Protein AF-A0A815SN11-F1 (afdb_monomer_lite)

pLDDT: mean 91.35, std 5.0, range [61.31, 97.56]

Structure (mmCIF, N/CA/C/O backbone):
data_AF-A0A815SN11-F1
#
_entry.id   AF-A0A815SN11-F1
#
loop_
_atom_site.group_PDB
_atom_site.id
_atom_site.type_symbol
_atom_site.label_atom_id
_atom_site.label_alt_id
_atom_site.label_comp_id
_atom_site.label_asym_id
_atom_site.label_entity_id
_atom_site.label_seq_id
_atom_site.pdbx_PDB_ins_code
_atom_site.Cartn_x
_atom_site.Cartn_y
_atom_site.Cartn_z
_atom_site.occupancy
_atom_site.B_iso_or_equiv
_atom_site.auth_seq_id
_atom_site.auth_comp_id
_atom_site.auth_asym_id
_atom_site.auth_atom_id
_atom_site.pdbx_PDB_model_num
ATOM 1 N N . MET A 1 1 ? 14.921 6.149 -3.930 1.00 61.31 1 MET A N 1
ATOM 2 C CA . MET A 1 1 ? 14.684 6.268 -5.386 1.00 61.31 1 MET A CA 1
ATOM 3 C C . MET A 1 1 ? 13.530 5.362 -5.763 1.00 61.31 1 MET A C 1
ATOM 5 O O . MET A 1 1 ? 13.375 4.320 -5.143 1.00 61.31 1 MET A O 1
ATOM 9 N N . CYS A 1 2 ? 12.706 5.766 -6.726 1.00 73.62 2 CYS A N 1
ATOM 10 C CA . CYS A 1 2 ? 11.735 4.846 -7.313 1.00 73.62 2 CYS A CA 1
ATOM 11 C C . CYS A 1 2 ? 12.472 3.738 -8.079 1.00 73.62 2 CYS A C 1
ATOM 13 O O . CYS A 1 2 ? 13.534 4.013 -8.634 1.00 73.62 2 CYS A O 1
ATOM 15 N N . HIS A 1 3 ? 11.916 2.523 -8.131 1.00 83.88 3 HIS A N 1
ATOM 16 C CA . HIS A 1 3 ? 12.517 1.428 -8.898 1.00 83.88 3 HIS A CA 1
ATOM 17 C C . HIS A 1 3 ? 12.772 1.829 -10.357 1.00 83.88 3 HIS A C 1
ATOM 19 O O . HIS A 1 3 ? 11.908 2.496 -10.947 1.00 83.88 3 HIS A O 1
ATOM 25 N N . PRO A 1 4 ? 13.925 1.427 -10.926 1.00 87.62 4 PRO A N 1
ATOM 26 C CA . PRO A 1 4 ? 14.211 1.624 -12.340 1.00 87.62 4 PRO A CA 1
ATOM 27 C C . PRO A 1 4 ? 13.207 0.844 -13.201 1.00 87.62 4 PRO A C 1
ATOM 29 O O . PRO A 1 4 ? 12.687 -0.193 -12.783 1.00 87.62 4 PRO A O 1
ATOM 32 N N . GLY A 1 5 ? 12.920 1.355 -14.401 1.00 86.81 5 GLY A N 1
ATOM 33 C CA . GLY A 1 5 ? 11.915 0.795 -15.312 1.00 86.81 5 GLY A CA 1
ATOM 34 C C . GLY A 1 5 ? 10.678 1.682 -15.490 1.00 86.81 5 GLY A C 1
ATOM 35 O O . GLY A 1 5 ? 10.538 2.729 -14.860 1.00 86.81 5 GLY A O 1
ATOM 36 N N . GLY A 1 6 ? 9.787 1.303 -16.415 1.00 82.50 6 GLY A N 1
ATOM 37 C CA . GLY A 1 6 ? 8.587 2.094 -16.737 1.00 82.50 6 GLY A CA 1
ATOM 38 C C . GLY A 1 6 ? 8.893 3.525 -17.207 1.00 82.50 6 GLY A C 1
ATOM 39 O O . GLY A 1 6 ? 8.147 4.444 -16.886 1.00 82.50 6 GLY A O 1
ATOM 40 N N . GLY A 1 7 ? 10.023 3.725 -17.896 1.00 85.06 7 GLY A N 1
ATOM 41 C CA . GLY A 1 7 ? 10.515 5.042 -18.323 1.00 85.06 7 GLY A CA 1
ATOM 42 C C . GLY A 1 7 ? 11.414 5.761 -17.308 1.00 85.06 7 GLY A C 1
ATOM 43 O O . GLY A 1 7 ? 11.878 6.863 -17.585 1.00 85.06 7 GLY A O 1
ATOM 44 N N . ARG A 1 8 ? 11.688 5.162 -16.140 1.00 89.44 8 ARG A N 1
ATOM 45 C CA . ARG A 1 8 ? 12.623 5.707 -15.143 1.00 89.44 8 ARG A CA 1
ATOM 46 C C . ARG A 1 8 ? 14.049 5.241 -15.414 1.00 89.44 8 ARG A C 1
ATOM 48 O O . ARG A 1 8 ? 14.280 4.045 -15.591 1.00 89.44 8 ARG A O 1
ATOM 55 N N . ASN A 1 9 ? 14.984 6.189 -15.373 1.00 91.94 9 ASN A N 1
ATOM 56 C CA . ASN A 1 9 ? 16.413 5.930 -15.531 1.00 91.94 9 ASN A CA 1
ATOM 57 C C . ASN A 1 9 ? 16.969 5.116 -14.359 1.00 91.94 9 ASN A C 1
ATOM 59 O O . ASN A 1 9 ? 16.589 5.335 -13.206 1.00 91.94 9 ASN A O 1
ATOM 63 N N . ASP A 1 10 ? 17.901 4.219 -14.665 1.00 92.00 10 ASP A N 1
ATOM 64 C CA . ASP A 1 10 ? 18.702 3.524 -13.662 1.00 92.00 10 ASP A CA 1
ATOM 65 C C . ASP A 1 10 ? 19.986 4.308 -13.339 1.00 92.00 10 ASP A C 1
ATOM 67 O O . ASP A 1 10 ? 20.438 5.163 -14.106 1.00 92.00 10 ASP A O 1
ATOM 71 N N . ILE A 1 11 ? 20.573 4.022 -12.181 1.00 92.25 11 ILE A N 1
ATOM 72 C CA . ILE A 1 11 ? 21.852 4.581 -11.747 1.00 92.25 11 ILE A CA 1
ATOM 73 C C . ILE A 1 11 ? 22.997 3.791 -12.395 1.00 92.25 11 ILE A C 1
ATOM 75 O O . ILE A 1 11 ? 22.921 2.574 -12.532 1.00 92.25 11 ILE A O 1
ATOM 79 N N . SER A 1 12 ? 24.104 4.455 -12.734 1.00 94.62 12 SER A N 1
ATOM 80 C CA . SER A 1 12 ? 25.305 3.755 -13.210 1.00 94.62 12 SER A CA 1
ATOM 81 C C . SER A 1 12 ? 25.903 2.817 -12.150 1.00 94.62 12 SER A C 1
ATOM 83 O O . SER A 1 12 ? 25.999 3.169 -10.971 1.00 94.62 12 SER A O 1
ATOM 85 N N . GLU A 1 13 ? 26.407 1.657 -12.579 1.00 94.69 13 GLU A N 1
ATOM 86 C CA . GLU A 1 13 ? 27.058 0.674 -11.694 1.00 94.69 13 GLU A CA 1
ATOM 87 C C . GLU A 1 13 ? 28.253 1.257 -10.927 1.00 94.69 13 GLU A C 1
ATOM 89 O O . GLU A 1 13 ? 28.484 0.936 -9.759 1.00 94.69 13 GLU A O 1
ATOM 94 N N . ARG A 1 14 ? 28.981 2.197 -11.551 1.00 97.38 14 ARG A N 1
ATOM 95 C CA . ARG A 1 14 ? 30.099 2.899 -10.910 1.00 97.38 14 ARG A CA 1
ATOM 96 C C . ARG A 1 14 ? 29.652 3.640 -9.650 1.00 97.38 14 ARG A C 1
ATOM 98 O O . ARG A 1 14 ? 30.372 3.602 -8.657 1.00 97.38 14 ARG A O 1
ATOM 105 N N . LEU A 1 15 ? 28.492 4.298 -9.690 1.00 95.50 15 LEU A N 1
ATOM 106 C CA . LEU A 1 15 ? 27.946 5.014 -8.539 1.00 95.50 15 LEU A CA 1
ATOM 107 C C . LEU A 1 15 ? 27.315 4.045 -7.530 1.00 95.50 15 LEU A C 1
ATOM 109 O O . LEU A 1 15 ? 27.523 4.220 -6.332 1.00 95.50 15 LEU A O 1
ATOM 113 N N . LYS A 1 16 ? 26.615 2.998 -7.997 1.00 94.00 16 LYS A N 1
ATOM 114 C CA . LYS A 1 16 ? 25.972 1.994 -7.127 1.00 94.00 16 LYS A CA 1
ATOM 115 C C . LYS A 1 16 ? 26.952 1.349 -6.141 1.00 94.00 16 LYS A C 1
ATOM 117 O O . LYS A 1 16 ? 26.598 1.183 -4.981 1.00 94.00 16 LYS A O 1
ATOM 122 N N . ARG A 1 17 ? 28.199 1.078 -6.551 1.00 96.12 17 ARG A N 1
ATOM 123 C CA . ARG A 1 17 ? 29.244 0.490 -5.683 1.00 96.12 17 ARG A CA 1
ATOM 124 C C . ARG A 1 17 ? 29.547 1.304 -4.413 1.00 96.12 17 ARG A C 1
ATOM 126 O O . ARG A 1 17 ? 30.058 0.746 -3.450 1.00 96.12 17 ARG A O 1
ATOM 133 N N . HIS A 1 18 ? 29.271 2.608 -4.406 1.00 97.56 18 HIS A N 1
ATOM 134 C CA . HIS A 1 18 ? 29.556 3.482 -3.264 1.00 97.56 18 HIS A CA 1
ATOM 135 C C . HIS A 1 18 ? 28.422 3.544 -2.230 1.00 97.56 18 HIS A C 1
ATOM 137 O O . HIS A 1 18 ? 28.605 4.156 -1.180 1.00 97.56 18 HIS A O 1
ATOM 143 N N . PHE A 1 19 ? 27.267 2.927 -2.500 1.00 95.44 19 PHE A N 1
ATOM 144 C CA . PHE A 1 19 ? 26.090 3.005 -1.636 1.00 95.44 19 PHE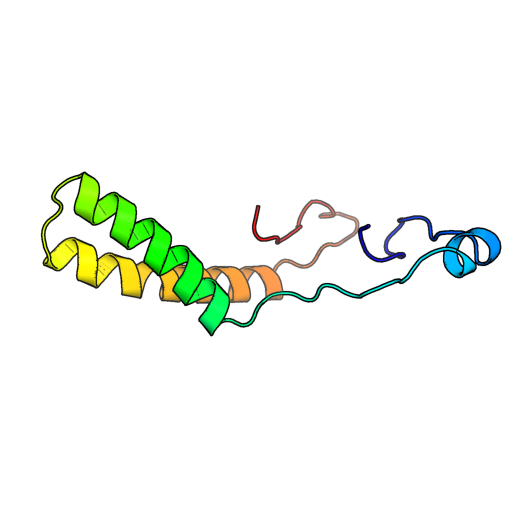 A CA 1
ATOM 145 C C . PHE A 1 19 ? 25.546 1.625 -1.284 1.00 95.44 19 PHE A C 1
ATOM 147 O O . PHE A 1 19 ? 25.621 0.681 -2.067 1.00 95.44 19 PHE A O 1
ATOM 154 N N . PHE A 1 20 ? 24.919 1.533 -0.112 1.00 95.06 20 PHE A N 1
ATOM 155 C CA . PHE A 1 20 ? 24.106 0.380 0.243 1.00 95.06 20 PHE A CA 1
ATOM 156 C C . PHE A 1 20 ? 22.690 0.566 -0.304 1.00 95.06 20 PHE A C 1
ATOM 158 O O . PHE A 1 20 ? 21.989 1.513 0.058 1.00 95.06 20 PHE A O 1
ATOM 165 N N . ILE A 1 21 ? 22.281 -0.321 -1.209 1.00 92.38 21 ILE A N 1
ATOM 166 C CA . ILE A 1 21 ? 20.999 -0.228 -1.907 1.00 92.38 21 ILE A CA 1
ATOM 167 C C . ILE A 1 21 ? 20.031 -1.226 -1.283 1.00 92.38 21 ILE A C 1
ATOM 169 O O . ILE A 1 21 ? 20.256 -2.433 -1.320 1.00 92.38 21 ILE A O 1
ATOM 173 N N . LEU A 1 22 ? 18.930 -0.710 -0.740 1.00 92.94 22 LEU A N 1
ATOM 174 C CA . LEU A 1 22 ? 17.846 -1.500 -0.168 1.00 92.94 22 LEU A CA 1
ATOM 175 C C . LEU A 1 22 ? 16.546 -1.274 -0.932 1.00 92.94 22 LEU A C 1
ATOM 177 O O . LEU A 1 22 ? 16.229 -0.156 -1.342 1.00 92.94 22 LEU A O 1
ATOM 181 N N . ASN A 1 23 ? 15.767 -2.345 -1.069 1.00 91.19 23 ASN A N 1
ATOM 182 C CA . ASN A 1 23 ? 14.416 -2.273 -1.598 1.00 91.19 23 ASN A CA 1
ATOM 183 C C . ASN A 1 23 ? 13.419 -1.992 -0.464 1.00 91.19 23 ASN A C 1
ATOM 185 O O . ASN A 1 23 ? 13.364 -2.741 0.507 1.00 91.19 23 ASN A O 1
ATOM 189 N N . CYS A 1 24 ? 12.604 -0.948 -0.614 1.00 89.06 24 CYS A N 1
ATOM 190 C CA . CYS A 1 24 ? 11.486 -0.674 0.281 1.00 89.06 24 CYS A CA 1
ATOM 191 C C . CYS A 1 24 ? 10.189 -1.153 -0.378 1.00 89.06 24 CYS A C 1
ATOM 193 O O . CYS A 1 24 ? 9.691 -0.539 -1.325 1.00 89.06 24 CYS A O 1
ATOM 195 N N . THR A 1 25 ? 9.668 -2.282 0.096 1.00 88.06 25 THR A N 1
ATOM 196 C CA . THR A 1 25 ? 8.399 -2.841 -0.375 1.00 88.06 25 THR A CA 1
ATOM 197 C C . THR A 1 25 ? 7.216 -2.180 0.320 1.00 88.06 25 THR A C 1
ATOM 199 O O . THR A 1 25 ? 7.352 -1.553 1.369 1.00 88.06 25 THR A O 1
ATOM 202 N N . LEU A 1 26 ? 6.023 -2.354 -0.251 1.00 87.06 26 LEU A N 1
ATOM 203 C CA . LEU A 1 26 ? 4.796 -1.925 0.412 1.00 87.06 26 LEU A CA 1
ATOM 204 C C . LEU A 1 26 ? 4.656 -2.612 1.787 1.00 87.06 26 LEU A C 1
ATOM 206 O O . LEU A 1 26 ? 4.987 -3.796 1.905 1.00 87.06 26 LEU A O 1
ATOM 210 N N . PRO A 1 27 ? 4.166 -1.890 2.810 1.00 91.31 27 PRO A N 1
ATOM 211 C CA . PRO A 1 27 ? 3.910 -2.459 4.128 1.00 91.31 27 PRO A CA 1
ATOM 212 C C . PRO A 1 27 ? 2.806 -3.520 4.071 1.00 91.31 27 PRO A C 1
ATOM 214 O O . PRO A 1 27 ? 1.971 -3.536 3.163 1.00 91.31 27 PRO A O 1
ATOM 217 N N . SER A 1 28 ? 2.787 -4.403 5.070 1.00 93.94 28 SER A N 1
ATOM 218 C CA . SER A 1 28 ? 1.733 -5.407 5.202 1.00 93.94 28 SER A CA 1
ATOM 219 C C . SER A 1 28 ? 0.373 -4.752 5.456 1.00 93.94 28 SER A C 1
ATOM 221 O O . SER A 1 28 ? 0.282 -3.664 6.026 1.00 93.94 28 SER A O 1
ATOM 223 N N . ASN A 1 29 ? -0.704 -5.445 5.083 1.00 93.06 29 ASN A N 1
ATOM 224 C CA . ASN A 1 29 ? -2.074 -4.979 5.318 1.00 93.06 29 ASN A CA 1
ATOM 225 C C . ASN A 1 29 ? -2.328 -4.628 6.789 1.00 93.06 29 ASN A C 1
ATOM 227 O O . ASN A 1 29 ? -2.932 -3.602 7.076 1.00 93.06 29 ASN A O 1
ATOM 231 N N . ASN A 1 30 ? -1.804 -5.443 7.706 1.00 93.88 30 ASN A N 1
ATOM 232 C CA . ASN A 1 30 ? -1.950 -5.226 9.143 1.00 93.88 30 ASN A CA 1
ATOM 233 C C . ASN A 1 30 ? -1.205 -3.969 9.599 1.00 93.88 30 ASN A C 1
ATOM 235 O O . ASN A 1 30 ? -1.720 -3.223 10.423 1.00 93.88 30 ASN A O 1
ATOM 239 N N . ALA A 1 31 ? -0.012 -3.712 9.052 1.00 94.06 31 ALA A N 1
ATOM 240 C CA . ALA A 1 31 ? 0.736 -2.499 9.361 1.00 94.06 31 ALA A CA 1
ATOM 241 C C . ALA A 1 31 ? 0.006 -1.250 8.848 1.00 94.06 31 ALA A C 1
ATOM 243 O O . ALA A 1 31 ? -0.085 -0.263 9.570 1.00 94.06 31 ALA A O 1
ATOM 244 N N . VAL A 1 32 ? -0.561 -1.308 7.638 1.00 93.75 32 VAL A N 1
ATOM 245 C CA . VAL A 1 32 ? -1.381 -0.222 7.077 1.00 93.75 32 VAL A CA 1
ATOM 246 C C . VAL A 1 32 ? -2.595 0.053 7.965 1.00 93.75 32 VAL A C 1
ATOM 248 O O . VAL A 1 32 ? -2.783 1.190 8.396 1.00 93.75 32 VAL A O 1
ATOM 251 N N . ASP A 1 33 ? -3.373 -0.983 8.289 1.00 94.25 33 ASP A N 1
ATOM 252 C CA . ASP A 1 33 ? -4.561 -0.857 9.139 1.00 94.25 33 ASP A CA 1
ATOM 253 C C . ASP A 1 33 ? -4.196 -0.299 10.518 1.00 94.25 33 ASP A C 1
ATOM 255 O O . ASP A 1 33 ? -4.874 0.601 11.011 1.00 94.25 33 ASP A O 1
ATOM 259 N N . HIS A 1 34 ? -3.092 -0.760 11.110 1.00 94.31 34 HIS A N 1
ATOM 260 C CA . HIS A 1 34 ? -2.606 -0.259 12.390 1.00 94.31 34 HIS A CA 1
ATOM 261 C C . HIS A 1 34 ? -2.222 1.225 12.320 1.00 94.31 34 HIS A C 1
ATOM 263 O O . HIS A 1 34 ? -2.693 2.006 13.141 1.00 94.31 34 HIS A O 1
ATOM 269 N N . ILE A 1 35 ? -1.409 1.636 11.337 1.00 94.50 35 ILE A N 1
ATOM 270 C CA . ILE A 1 35 ? -0.956 3.031 11.187 1.00 94.50 35 ILE A CA 1
ATOM 271 C C . ILE A 1 35 ? -2.157 3.975 11.077 1.00 94.50 35 ILE A C 1
ATOM 273 O O . ILE A 1 35 ? -2.256 4.945 11.832 1.00 94.50 35 ILE A O 1
ATOM 277 N N . PHE A 1 36 ? -3.096 3.675 10.176 1.00 94.19 36 PHE A N 1
ATOM 278 C CA . PHE A 1 36 ? -4.271 4.522 9.986 1.00 94.19 36 PHE A CA 1
ATOM 279 C C . PHE A 1 36 ? -5.227 4.471 11.182 1.00 94.19 36 PHE A C 1
ATOM 281 O O . PHE A 1 36 ? -5.799 5.502 11.533 1.00 94.19 36 PHE A O 1
ATOM 288 N N . SER A 1 37 ? -5.352 3.326 11.862 1.00 93.19 37 SER A N 1
ATOM 289 C CA . SER A 1 37 ? -6.185 3.219 13.068 1.00 93.19 37 SER A CA 1
ATOM 290 C C . SER A 1 37 ? -5.614 4.024 14.227 1.00 93.19 37 SER A C 1
ATOM 292 O O . SER A 1 37 ? -6.369 4.710 14.912 1.00 93.19 37 SER A O 1
ATOM 294 N N . SER A 1 38 ? -4.294 4.003 14.433 1.00 93.50 38 SER A N 1
ATOM 295 C CA . SER A 1 38 ? -3.640 4.821 15.459 1.00 93.50 38 SER A CA 1
ATOM 296 C C . SER A 1 38 ? -3.871 6.313 15.221 1.00 93.50 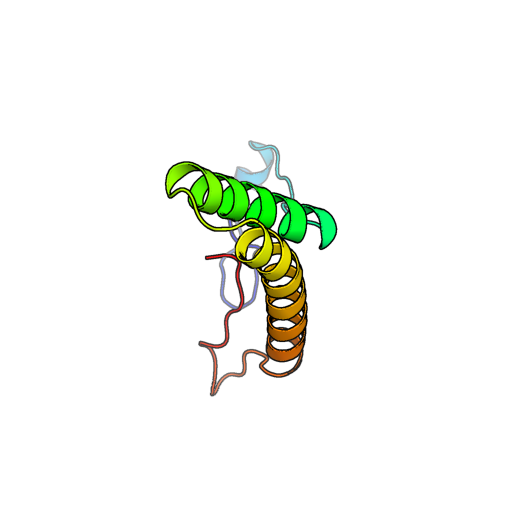38 SER A C 1
ATOM 298 O O . SER A 1 38 ? -4.237 7.029 16.152 1.00 93.50 38 SER A O 1
ATOM 300 N N . ILE A 1 39 ? -3.719 6.773 13.975 1.00 93.88 39 ILE A N 1
ATOM 301 C CA . ILE A 1 39 ? -3.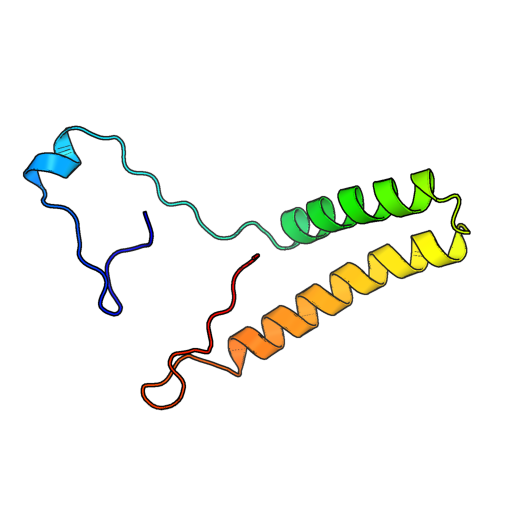950 8.176 13.605 1.00 93.88 39 ILE A CA 1
ATOM 302 C C . ILE A 1 39 ? -5.420 8.554 13.821 1.00 93.88 39 ILE A C 1
ATOM 304 O O . ILE A 1 39 ? -5.719 9.583 14.426 1.00 93.88 39 ILE A O 1
ATOM 308 N N . ALA A 1 40 ? -6.349 7.718 13.357 1.00 93.12 40 ALA A N 1
ATOM 309 C CA . ALA A 1 40 ? -7.769 8.015 13.460 1.00 93.12 40 ALA A CA 1
ATOM 310 C C . ALA A 1 40 ? -8.252 8.024 14.920 1.00 93.12 40 ALA A C 1
ATOM 312 O O . ALA A 1 40 ? -8.956 8.949 15.318 1.00 93.12 40 ALA A O 1
ATOM 313 N N . LYS A 1 41 ? -7.804 7.069 15.747 1.00 90.75 41 LYS A N 1
ATOM 314 C CA . LYS A 1 41 ? -8.087 7.054 17.192 1.00 90.75 41 LYS A CA 1
ATOM 315 C C . LYS A 1 41 ? -7.553 8.290 17.898 1.00 90.75 41 LYS A C 1
ATOM 317 O O . LYS A 1 41 ? -8.279 8.878 18.693 1.00 90.75 41 LYS A O 1
ATOM 322 N N . TYR A 1 42 ? -6.321 8.700 17.593 1.00 92.94 42 TYR A N 1
ATOM 323 C CA . TYR A 1 42 ? -5.746 9.928 18.142 1.00 92.94 42 TYR A CA 1
ATOM 324 C C . TYR A 1 42 ? -6.662 11.131 17.868 1.00 92.94 42 TYR A C 1
ATOM 326 O O . TYR A 1 42 ? -7.072 11.826 18.795 1.00 92.94 42 TYR A O 1
ATOM 334 N N . PHE A 1 43 ? -7.082 11.314 16.613 1.00 92.50 43 PHE A N 1
ATOM 335 C CA . PHE A 1 43 ? -7.973 12.412 16.238 1.00 92.50 43 PHE A CA 1
ATOM 336 C C . PHE A 1 43 ? -9.381 12.310 16.826 1.00 92.50 43 PHE A C 1
ATOM 338 O O . PHE A 1 43 ? -9.994 13.346 17.096 1.00 92.50 43 PHE A O 1
ATOM 345 N N . CYS A 1 44 ? -9.914 11.097 16.978 1.00 91.00 44 CYS A N 1
ATOM 346 C CA . CYS A 1 44 ? -11.225 10.892 17.578 1.00 91.00 44 CYS A CA 1
ATOM 347 C C . CYS A 1 44 ? -11.220 11.215 19.077 1.00 91.00 44 CYS A C 1
ATOM 349 O O . CYS A 1 44 ? -12.147 11.857 19.570 1.00 91.00 44 CYS A O 1
ATOM 351 N N . ASN A 1 45 ? -10.155 10.822 19.776 1.00 88.50 45 ASN A N 1
ATOM 352 C CA . ASN A 1 45 ? -9.994 11.082 21.202 1.00 88.50 45 ASN A CA 1
ATOM 353 C C . ASN A 1 45 ? -9.771 12.572 21.479 1.00 88.50 45 ASN A C 1
ATOM 355 O O . ASN A 1 45 ? -10.456 13.131 22.327 1.00 88.50 45 ASN A O 1
ATOM 359 N N . GLU A 1 46 ? -8.896 13.245 20.721 1.00 93.50 46 GLU A N 1
ATOM 360 C CA . GLU A 1 46 ? -8.653 14.691 20.883 1.00 93.50 46 GLU A CA 1
ATOM 361 C C . GLU A 1 46 ? -9.913 15.546 20.690 1.00 93.50 46 GLU A C 1
ATOM 363 O O . GLU A 1 46 ? -10.030 16.632 21.251 1.00 93.50 46 GLU A O 1
ATOM 368 N N . ARG A 1 47 ? -10.871 15.066 19.892 1.00 92.50 47 ARG A N 1
ATOM 369 C CA . ARG A 1 47 ? -12.120 15.779 19.595 1.00 92.50 47 ARG A CA 1
ATOM 370 C C . ARG A 1 47 ? -13.323 15.283 20.399 1.00 92.50 47 ARG A C 1
ATOM 372 O O . ARG A 1 47 ? -14.432 15.733 20.128 1.00 92.50 47 ARG A O 1
ATOM 379 N N . ASN A 1 48 ? -13.119 14.394 21.375 1.00 91.88 48 ASN A N 1
ATOM 380 C CA . ASN A 1 48 ? -14.172 13.840 22.234 1.00 91.88 48 ASN A CA 1
ATOM 381 C C . ASN A 1 48 ? -15.354 13.228 21.454 1.00 91.88 48 ASN A C 1
ATOM 383 O O . ASN A 1 48 ? -16.518 13.432 21.803 1.00 91.88 48 ASN A O 1
ATOM 387 N N . PHE A 1 49 ? -15.073 12.487 20.377 1.00 91.88 49 PHE A N 1
ATOM 388 C CA . PHE A 1 49 ? -16.118 11.735 19.674 1.00 91.88 49 PHE A CA 1
ATOM 389 C C . PHE A 1 49 ? -16.679 10.599 20.543 1.00 91.88 49 PHE A C 1
ATOM 391 O O . PHE A 1 49 ? -16.008 10.092 21.440 1.00 91.88 49 PHE A O 1
ATOM 398 N N . SER A 1 50 ? -17.910 10.166 20.254 1.00 91.69 50 SER A N 1
ATOM 399 C CA . SER A 1 50 ? -18.525 9.043 20.966 1.00 91.69 50 SER A CA 1
ATOM 400 C C . SER A 1 50 ? -17.817 7.715 20.672 1.00 91.69 50 SER A C 1
ATOM 402 O O . SER A 1 50 ? -17.270 7.495 19.586 1.00 91.69 50 SER A O 1
ATOM 404 N N . ASN A 1 51 ? -17.887 6.787 21.629 1.00 87.12 51 ASN A N 1
ATOM 405 C CA . ASN A 1 51 ? -17.303 5.449 21.496 1.00 87.12 51 ASN A CA 1
ATOM 406 C C . ASN A 1 51 ? -17.871 4.669 20.301 1.00 87.12 51 ASN A C 1
ATOM 408 O O . ASN A 1 51 ? -17.152 3.898 19.667 1.00 87.12 51 ASN A O 1
ATOM 412 N N . ASP A 1 52 ? -19.132 4.914 19.941 1.00 90.19 52 ASP A N 1
ATOM 413 C CA . ASP A 1 52 ? -19.756 4.299 18.768 1.00 90.19 52 ASP A CA 1
ATOM 414 C C . ASP A 1 52 ? -19.057 4.726 17.473 1.00 90.19 52 ASP A C 1
ATOM 416 O O . ASP A 1 52 ? -18.785 3.896 16.605 1.00 90.19 52 ASP A O 1
ATOM 420 N N . ILE A 1 53 ? -18.695 6.009 17.365 1.00 88.31 53 ILE A N 1
ATOM 421 C CA . ILE A 1 53 ? -17.972 6.547 16.208 1.00 88.31 53 ILE A CA 1
ATOM 422 C C . ILE A 1 53 ? -16.565 5.951 16.144 1.00 88.31 53 ILE A C 1
ATOM 424 O O . ILE A 1 53 ? -16.140 5.508 15.078 1.00 88.31 53 ILE A O 1
ATOM 428 N N . ILE A 1 54 ? -15.865 5.867 17.278 1.00 86.56 54 ILE A N 1
ATOM 429 C CA . ILE A 1 54 ? -14.519 5.273 17.354 1.00 86.56 54 ILE A CA 1
ATOM 430 C C . ILE A 1 54 ? -14.533 3.809 16.877 1.00 86.56 54 ILE A C 1
ATOM 432 O O . ILE A 1 54 ? -13.672 3.406 16.092 1.00 86.56 54 ILE A O 1
ATOM 436 N N . ASN A 1 55 ? -15.547 3.034 17.268 1.00 87.62 55 ASN A N 1
ATOM 437 C CA . ASN A 1 55 ? -15.708 1.641 16.842 1.00 87.62 55 ASN A CA 1
ATOM 438 C C . ASN A 1 55 ? -16.018 1.499 15.340 1.00 87.62 55 ASN A C 1
ATOM 440 O O . ASN A 1 55 ? -15.624 0.518 14.703 1.00 87.62 55 ASN A O 1
ATOM 444 N N . ILE A 1 56 ? -16.732 2.463 14.752 1.00 91.38 56 ILE A N 1
ATOM 445 C CA . ILE A 1 56 ? -17.026 2.478 13.310 1.00 91.38 56 ILE A CA 1
ATOM 446 C C . ILE A 1 56 ? -15.773 2.828 12.499 1.00 91.38 56 ILE A C 1
ATOM 448 O O . ILE A 1 56 ? -15.554 2.260 11.426 1.00 91.38 56 ILE A O 1
ATOM 452 N N . VAL A 1 57 ? -14.934 3.731 13.009 1.00 90.62 57 VAL A N 1
ATOM 453 C CA . VAL A 1 57 ? -13.719 4.198 12.328 1.00 90.62 57 VAL A CA 1
ATOM 454 C C . VAL A 1 57 ? -12.751 3.051 12.027 1.00 90.62 57 VAL A C 1
ATOM 456 O O . VAL A 1 57 ? -12.251 2.972 10.906 1.00 90.62 57 VAL A O 1
ATOM 459 N N . GLU A 1 58 ? -12.546 2.114 12.956 1.00 86.75 58 GLU A N 1
ATOM 460 C CA . GLU A 1 58 ? -11.697 0.937 12.701 1.00 86.75 58 GLU A CA 1
ATOM 461 C C . GLU A 1 58 ? -12.204 0.101 11.518 1.00 86.75 58 GLU A C 1
ATOM 463 O O . GLU A 1 58 ? -11.446 -0.240 10.608 1.00 86.75 58 GLU A O 1
ATOM 468 N N . LYS A 1 59 ? -13.513 -0.177 11.482 1.00 91.88 59 LYS A N 1
ATOM 469 C CA . LYS A 1 59 ? -14.136 -0.938 10.387 1.00 91.88 59 LYS A CA 1
ATOM 470 C C . LYS A 1 59 ? -14.044 -0.185 9.059 1.00 91.88 59 LYS A C 1
ATOM 472 O O . LYS A 1 59 ? -13.829 -0.801 8.014 1.00 91.88 59 LYS A O 1
ATOM 477 N N . SER A 1 60 ? -14.176 1.141 9.102 1.00 94.00 60 SER A N 1
ATOM 478 C CA . SER A 1 60 ? -14.062 2.017 7.932 1.00 94.00 60 SER A CA 1
ATOM 479 C C . SER A 1 60 ? -12.670 1.953 7.298 1.00 94.00 60 SER A C 1
ATOM 481 O O . SER A 1 60 ? -12.550 1.873 6.073 1.00 94.00 60 SER A O 1
ATOM 483 N N . ILE A 1 61 ? -11.610 1.901 8.109 1.00 94.69 61 ILE A N 1
ATOM 484 C CA . ILE A 1 61 ? -10.227 1.799 7.620 1.00 94.69 61 ILE A CA 1
ATOM 485 C C . ILE A 1 61 ? -10.019 0.486 6.862 1.00 94.69 61 ILE A C 1
ATOM 487 O O . ILE A 1 61 ? -9.576 0.508 5.710 1.00 94.69 61 ILE A O 1
ATOM 491 N N . SER A 1 62 ? -10.417 -0.647 7.449 1.00 93.56 62 SER A N 1
ATOM 492 C CA . SER A 1 62 ? -10.311 -1.947 6.776 1.00 93.56 62 SER A CA 1
ATOM 493 C C . SER A 1 62 ? -11.140 -1.999 5.488 1.00 93.56 62 SER A C 1
ATOM 495 O O . SER A 1 62 ? -10.657 -2.490 4.465 1.00 93.56 62 SER A O 1
ATOM 497 N N . ALA A 1 63 ? -12.360 -1.452 5.500 1.00 95.81 63 ALA A N 1
ATOM 498 C CA . ALA A 1 63 ? -13.204 -1.376 4.308 1.00 95.81 63 ALA A CA 1
ATOM 499 C C . ALA A 1 63 ? -12.553 -0.532 3.198 1.00 95.81 63 ALA A C 1
ATOM 501 O O . ALA A 1 63 ? -12.498 -0.956 2.040 1.00 95.81 63 ALA A O 1
ATOM 502 N N . THR A 1 64 ? -11.986 0.622 3.558 1.00 95.62 64 THR A N 1
ATOM 503 C CA . THR A 1 64 ? -11.285 1.517 2.627 1.00 95.62 64 THR A CA 1
ATOM 504 C C . THR A 1 64 ? -10.055 0.838 2.030 1.00 95.62 64 THR A C 1
ATOM 506 O O . THR A 1 64 ? -9.848 0.912 0.818 1.00 95.62 64 THR A O 1
ATOM 509 N N . ARG A 1 65 ? -9.270 0.105 2.834 1.00 94.50 65 ARG A N 1
ATOM 510 C CA . ARG A 1 65 ? -8.123 -0.673 2.339 1.00 94.50 65 ARG A CA 1
ATOM 511 C C . ARG A 1 65 ? -8.552 -1.721 1.312 1.00 94.50 65 ARG A C 1
ATOM 513 O O . ARG A 1 65 ? -7.923 -1.825 0.258 1.00 94.50 65 ARG A O 1
ATOM 520 N N . ILE A 1 66 ? -9.599 -2.496 1.600 1.00 95.44 66 ILE A N 1
ATOM 521 C CA . ILE A 1 66 ? -10.102 -3.542 0.692 1.00 95.44 66 ILE A CA 1
ATOM 522 C C . ILE A 1 66 ? -10.582 -2.921 -0.624 1.00 95.44 66 ILE A C 1
ATOM 524 O O . ILE A 1 66 ? -10.224 -3.397 -1.707 1.00 95.44 66 ILE A O 1
ATOM 528 N N . LEU A 1 67 ? -11.348 -1.830 -0.543 1.00 96.19 67 LEU A N 1
ATOM 529 C CA . LEU A 1 67 ? -11.802 -1.088 -1.715 1.00 96.19 67 LEU A CA 1
ATOM 530 C C . LEU A 1 67 ? -10.610 -0.592 -2.544 1.00 96.19 67 LEU A C 1
ATOM 532 O O . LEU A 1 67 ? -10.553 -0.830 -3.751 1.00 96.19 67 LEU A O 1
ATOM 536 N N . TRP A 1 68 ? -9.627 0.031 -1.894 1.00 95.00 68 TRP A N 1
ATOM 537 C CA . TRP A 1 68 ? -8.426 0.551 -2.543 1.00 95.00 68 TRP A CA 1
ATOM 538 C C . TRP A 1 68 ? -7.637 -0.549 -3.263 1.00 95.00 68 TRP A C 1
ATOM 540 O O . TRP A 1 68 ? -7.248 -0.376 -4.418 1.00 95.00 68 TRP A O 1
ATOM 550 N N . GLN A 1 69 ? -7.457 -1.715 -2.633 1.00 93.81 69 GLN A N 1
ATOM 551 C CA . GLN A 1 69 ? -6.777 -2.865 -3.245 1.00 93.81 69 GLN A CA 1
ATOM 552 C C . GLN A 1 69 ? -7.541 -3.403 -4.457 1.00 93.81 69 GLN A C 1
ATOM 554 O O . GLN A 1 69 ? -6.936 -3.727 -5.481 1.00 93.81 69 GLN A O 1
ATOM 559 N N . THR A 1 70 ? -8.869 -3.436 -4.364 1.00 95.81 70 THR A N 1
ATOM 560 C CA . THR A 1 70 ? -9.744 -3.886 -5.452 1.00 95.81 70 THR A CA 1
ATOM 561 C C . THR A 1 70 ? -9.657 -2.947 -6.654 1.00 95.81 70 THR A C 1
ATOM 563 O O . THR A 1 70 ? -9.516 -3.400 -7.791 1.00 95.81 70 THR A O 1
ATOM 566 N N . ILE A 1 71 ? -9.700 -1.632 -6.419 1.00 95.75 71 ILE A N 1
ATOM 567 C CA . ILE A 1 71 ? -9.579 -0.621 -7.476 1.00 95.75 71 ILE A CA 1
ATOM 568 C C . ILE A 1 71 ? -8.183 -0.682 -8.095 1.00 95.75 71 ILE A C 1
ATOM 570 O O . ILE A 1 71 ? -8.070 -0.752 -9.316 1.00 95.75 71 ILE A O 1
ATOM 574 N N . LYS A 1 72 ? -7.126 -0.752 -7.280 1.00 93.12 72 LYS A N 1
ATOM 575 C CA . LYS A 1 72 ? -5.748 -0.889 -7.765 1.00 93.12 72 LYS A CA 1
ATOM 576 C C . LYS A 1 72 ? -5.566 -2.100 -8.687 1.00 93.12 72 LYS A C 1
ATOM 578 O O . LYS A 1 72 ? -4.847 -2.001 -9.676 1.00 93.12 72 LYS A O 1
ATOM 583 N N . GLY A 1 73 ? -6.211 -3.227 -8.379 1.00 93.25 73 GLY A N 1
ATOM 584 C CA . GLY A 1 73 ? -6.168 -4.424 -9.223 1.00 93.25 73 GLY A CA 1
ATOM 585 C C . GLY A 1 73 ? -6.926 -4.279 -10.548 1.00 93.25 73 GLY A C 1
ATOM 586 O O . GLY A 1 73 ? -6.525 -4.868 -11.547 1.00 93.25 73 GLY A O 1
ATOM 587 N N . LYS A 1 74 ? -8.003 -3.484 -10.579 1.00 95.25 74 LYS A N 1
ATOM 588 C CA . LYS A 1 74 ? -8.830 -3.274 -11.782 1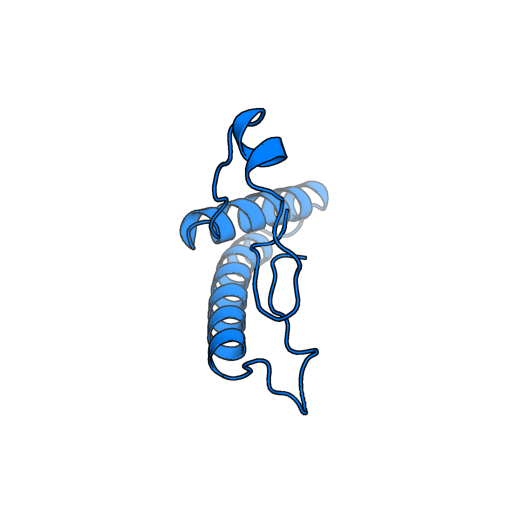.00 95.25 74 LYS A CA 1
ATOM 589 C C . LYS A 1 74 ? -8.313 -2.158 -12.692 1.00 95.25 74 LYS A C 1
ATOM 591 O O . LYS A 1 74 ? -8.433 -2.254 -13.910 1.00 95.25 74 LYS A O 1
ATOM 596 N N . PHE A 1 75 ? -7.764 -1.092 -12.119 1.00 94.44 75 PHE A N 1
ATOM 597 C CA . PHE A 1 75 ? -7.367 0.118 -12.837 1.00 94.44 75 PHE A CA 1
ATOM 598 C C . PHE A 1 75 ? -5.849 0.154 -13.031 1.00 94.44 75 PHE A C 1
ATOM 600 O O . PHE A 1 75 ? -5.134 0.898 -12.367 1.00 94.44 75 PHE A O 1
ATOM 607 N N . LEU A 1 76 ? -5.342 -0.662 -13.953 1.00 91.50 76 LEU A N 1
ATOM 608 C CA . LEU A 1 76 ? -3.915 -0.684 -14.275 1.00 91.50 76 LEU A CA 1
ATOM 609 C C . LEU A 1 76 ? -3.520 0.487 -15.194 1.00 91.50 76 LEU A C 1
ATOM 611 O O . LEU A 1 76 ? -4.317 0.899 -16.046 1.00 91.50 76 LEU A O 1
ATOM 615 N N . PRO A 1 77 ? -2.288 1.011 -15.064 1.00 90.94 77 PRO A N 1
ATOM 616 C CA . PRO A 1 77 ? -1.779 2.026 -15.972 1.00 90.94 77 PRO A CA 1
ATOM 617 C C . PRO A 1 77 ? -1.653 1.448 -17.384 1.00 90.94 77 PRO A C 1
ATOM 619 O O . PRO A 1 77 ? -1.013 0.424 -17.611 1.00 90.94 77 PRO A O 1
ATOM 622 N N . THR A 1 78 ? -2.268 2.130 -18.343 1.00 91.19 78 THR A N 1
ATOM 623 C CA . THR A 1 78 ? -2.167 1.837 -19.783 1.00 91.19 78 THR A CA 1
ATOM 624 C C . THR A 1 78 ? -1.644 3.079 -20.502 1.00 91.19 78 THR A C 1
ATOM 626 O O . THR A 1 78 ? -1.726 4.166 -19.930 1.00 91.19 78 THR A O 1
ATOM 629 N N . PRO A 1 79 ? -1.152 2.990 -21.751 1.00 91.81 79 PRO A N 1
ATOM 630 C CA . PRO A 1 79 ? -0.696 4.175 -22.484 1.00 91.81 79 PRO A CA 1
ATOM 631 C C . PRO A 1 79 ? -1.752 5.291 -22.558 1.00 91.81 79 PRO A C 1
ATOM 633 O O . PRO A 1 79 ? -1.432 6.460 -22.372 1.00 91.81 79 PRO A O 1
ATOM 636 N N . ALA A 1 80 ? -3.029 4.931 -22.726 1.00 94.19 80 ALA A N 1
ATOM 637 C CA . ALA A 1 80 ? -4.142 5.883 -22.718 1.00 94.19 80 ALA A CA 1
ATOM 638 C C . ALA A 1 80 ? -4.508 6.397 -21.309 1.00 94.19 80 ALA A C 1
ATOM 640 O O . ALA A 1 80 ? -5.144 7.440 -21.173 1.00 94.19 80 ALA A O 1
ATOM 641 N N . LYS A 1 81 ? -4.136 5.668 -20.249 1.00 92.50 81 LYS A N 1
ATOM 642 C CA . LYS A 1 81 ? -4.486 5.958 -18.847 1.00 92.50 81 LYS A CA 1
ATOM 643 C C . LYS A 1 81 ? -3.257 5.859 -17.940 1.00 92.50 81 LYS A C 1
ATOM 645 O O . LYS A 1 81 ? -3.246 5.132 -16.949 1.00 92.50 81 LYS A O 1
ATOM 650 N N . PHE A 1 82 ? -2.199 6.585 -18.291 1.00 89.69 82 PHE A N 1
ATOM 651 C CA . PHE A 1 82 ? -0.913 6.544 -17.581 1.00 89.69 82 PHE A CA 1
ATOM 652 C C . PHE A 1 82 ? -0.985 7.117 -16.154 1.00 89.69 82 PHE A C 1
ATOM 654 O O . PHE A 1 82 ? -0.125 6.838 -15.325 1.00 89.69 82 PHE A O 1
ATOM 661 N N . HIS A 1 83 ? -2.018 7.908 -15.855 1.00 90.19 83 HIS A N 1
ATOM 662 C CA . HIS A 1 83 ? -2.227 8.553 -14.558 1.00 90.19 83 HIS A CA 1
ATOM 663 C C . HIS A 1 83 ? -2.836 7.624 -13.492 1.00 90.19 83 HIS A C 1
ATOM 665 O O . HIS A 1 83 ? -3.014 8.047 -12.353 1.00 90.19 83 HIS A O 1
ATOM 671 N N . TYR A 1 84 ? -3.150 6.365 -13.820 1.00 93.44 84 TYR A N 1
ATOM 672 C CA . TYR A 1 84 ? -3.621 5.376 -12.845 1.00 93.44 84 TYR A CA 1
ATOM 673 C C . TYR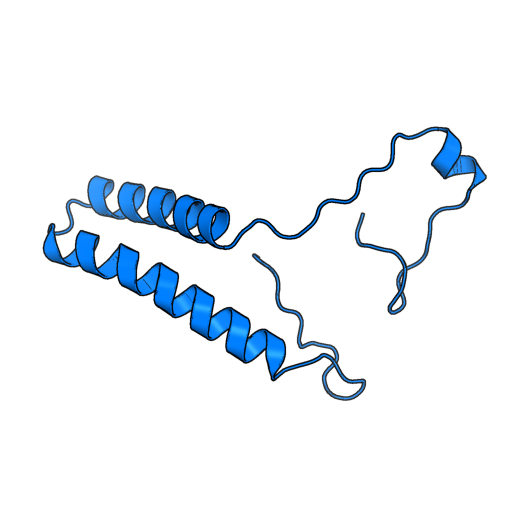 A 1 84 ? -2.466 4.886 -11.969 1.00 93.44 84 TYR A C 1
ATOM 675 O O . TYR A 1 84 ? -1.842 3.854 -12.219 1.00 93.44 84 TYR A O 1
ATOM 683 N N . ILE A 1 85 ? -2.169 5.676 -10.938 1.00 89.12 85 ILE A N 1
ATOM 684 C CA . ILE A 1 85 ? -1.085 5.449 -9.987 1.00 89.12 85 ILE A CA 1
ATOM 685 C C . ILE A 1 85 ? -1.690 5.351 -8.5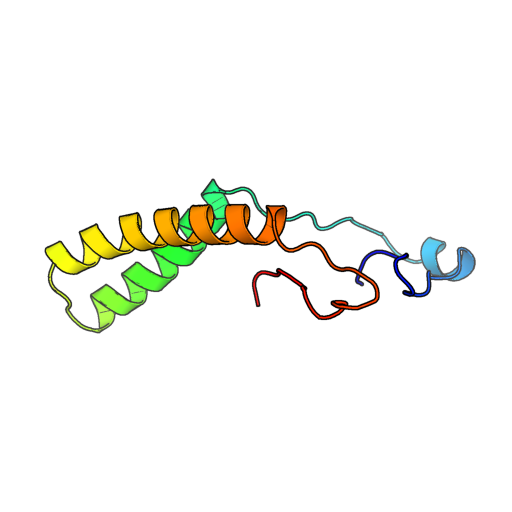86 1.00 89.12 85 ILE A C 1
ATOM 687 O O . ILE A 1 85 ? -2.232 6.321 -8.067 1.00 89.12 85 ILE A O 1
ATOM 691 N N . PHE A 1 86 ? -1.559 4.181 -7.960 1.00 89.75 86 PHE A N 1
ATOM 692 C CA . PHE A 1 86 ? -2.061 3.913 -6.611 1.00 89.75 86 PHE A CA 1
ATOM 693 C C . PHE A 1 86 ? -0.896 3.813 -5.621 1.00 89.75 86 PHE A C 1
ATOM 695 O O . PHE A 1 86 ? -0.134 2.840 -5.639 1.00 89.75 86 PHE A O 1
ATOM 702 N N . ASN A 1 87 ? -0.763 4.815 -4.751 1.00 87.62 87 ASN A N 1
ATOM 703 C CA . ASN A 1 87 ? 0.231 4.906 -3.678 1.00 87.62 87 ASN A CA 1
ATOM 704 C C . ASN A 1 87 ? -0.438 5.267 -2.332 1.00 87.62 87 ASN A C 1
ATOM 706 O O . ASN A 1 87 ? -1.652 5.421 -2.264 1.00 87.62 87 ASN A O 1
ATOM 710 N N . LEU A 1 88 ? 0.359 5.347 -1.261 1.00 84.44 88 LEU A N 1
ATOM 711 C CA . LEU A 1 88 ? -0.077 5.735 0.092 1.00 84.44 88 LEU A CA 1
ATOM 712 C C . LEU A 1 88 ? -0.051 7.265 0.316 1.00 84.44 88 LEU A C 1
ATOM 714 O O . LEU A 1 88 ? 0.064 7.702 1.457 1.00 84.44 88 LEU A O 1
ATOM 718 N N . ARG A 1 89 ? -0.041 8.062 -0.760 1.00 81.19 89 ARG A N 1
ATOM 719 C CA . ARG A 1 89 ? 0.049 9.528 -0.698 1.00 81.19 89 ARG A CA 1
ATOM 720 C C . ARG A 1 89 ? -1.326 10.133 -0.452 1.00 81.19 89 ARG A C 1
ATOM 722 O O . ARG A 1 89 ? -1.363 11.150 0.267 1.00 81.19 89 ARG A O 1
#

Radius of gyration: 18.83 Å; chains: 1; bounding box: 50×21×45 Å

Sequence (89 aa):
MCHPGGGRNDISERLKRHFFILNCTLPSNNAVDHIFSSIAKYFCNERNFSNDIINIVEKSISATRILWQTIKGKFLPTPAKFHYIFNLR

Foldseek 3Di:
DPDDDPPRDDDDPVVVVVDDDDDDDDDDPVVQLVVQLVVVLVVCVVVVHDPVVNVVSSVVSNVVVVVLVVCLVVDDQDPVRNVSDRDPD

InterPro domains:
  IPR026983 Dynein heavy chain [PTHR46532] (1-89)
  IPR027417 P-loop containing nucleoside triphosphate hydrolase [G3DSA:3.40.50.300] (1-26)
  IPR041589 Dynein heavy chain 3, AAA+ lid domain [PF17857] (62-89)

Secondary structure (DSSP, 8-state):
-PPSBTTBPPPPHHHHTTS-----PPPPHHHHHHHHHHHHHHHHHHTT--HHHHHHHHHHHHHHHHHHHHHHHHS--BTTBTT------

Organism: NCBI:txid433720